Protein AF-A0A3M1ATL2-F1 (afdb_monomer)

Structure (mmCIF, N/CA/C/O backbone):
data_AF-A0A3M1ATL2-F1
#
_entry.id   AF-A0A3M1ATL2-F1
#
loop_
_atom_site.group_PDB
_atom_site.id
_atom_site.type_symbol
_atom_site.label_atom_id
_atom_site.label_alt_id
_atom_site.label_comp_id
_atom_site.label_asym_id
_atom_site.label_entity_id
_atom_site.label_seq_id
_atom_site.pdbx_PDB_ins_code
_atom_site.Cartn_x
_atom_site.Cartn_y
_atom_site.Cartn_z
_atom_site.occupancy
_atom_site.B_iso_or_equiv
_atom_site.auth_seq_id
_atom_site.auth_comp_id
_atom_site.auth_asym_id
_atom_site.auth_atom_id
_atom_site.pdbx_PDB_model_num
ATOM 1 N N . PRO A 1 1 ? 25.919 23.831 18.047 1.00 52.94 1 PRO A N 1
ATOM 2 C CA . PRO A 1 1 ? 25.004 24.869 18.591 1.00 52.94 1 PRO A CA 1
ATOM 3 C C . PRO A 1 1 ? 23.884 25.283 17.614 1.00 52.94 1 PRO A C 1
ATOM 5 O O . PRO A 1 1 ? 22.729 25.276 18.018 1.00 52.94 1 PRO A O 1
ATOM 8 N N . MET A 1 2 ? 24.192 25.540 16.336 1.00 41.22 2 MET A N 1
ATOM 9 C CA . MET A 1 2 ? 23.210 25.936 15.304 1.00 41.22 2 MET A CA 1
ATOM 10 C C . MET A 1 2 ? 22.180 24.834 14.963 1.00 41.22 2 MET A C 1
ATOM 12 O O . MET A 1 2 ? 20.989 25.107 14.872 1.00 41.22 2 MET A O 1
ATOM 16 N N . PHE A 1 3 ? 22.605 23.564 14.907 1.00 42.19 3 PHE A N 1
ATOM 17 C CA . PHE A 1 3 ? 21.713 22.413 14.673 1.00 42.19 3 PHE A CA 1
ATOM 18 C C . PHE A 1 3 ? 20.676 22.183 15.783 1.00 42.19 3 PHE A C 1
ATOM 20 O O . PHE A 1 3 ? 19.539 21.814 15.501 1.00 42.19 3 PHE A O 1
ATOM 27 N N . LYS A 1 4 ? 21.032 22.445 17.050 1.00 39.91 4 LYS A N 1
ATOM 28 C CA . LYS A 1 4 ? 20.076 22.355 18.165 1.00 39.91 4 LYS A CA 1
ATOM 29 C C . LYS A 1 4 ? 19.012 23.449 18.079 1.00 39.91 4 LYS A C 1
ATOM 31 O O . LYS A 1 4 ? 17.873 23.177 18.419 1.00 39.91 4 LYS A O 1
ATOM 36 N N . ALA A 1 5 ? 19.366 24.644 17.599 1.00 46.03 5 ALA A N 1
ATOM 37 C CA . ALA A 1 5 ? 18.432 25.757 17.444 1.00 46.03 5 ALA A CA 1
ATOM 38 C C . ALA A 1 5 ? 17.432 25.527 16.297 1.00 46.03 5 ALA A C 1
ATOM 40 O O . ALA A 1 5 ? 16.245 25.770 16.486 1.00 46.03 5 ALA A O 1
ATOM 41 N N . LEU A 1 6 ? 17.875 24.975 15.158 1.00 44.78 6 LEU A N 1
ATOM 42 C CA . LEU A 1 6 ? 16.981 24.604 14.050 1.00 44.78 6 LEU A CA 1
ATOM 43 C C . LEU A 1 6 ? 16.022 23.470 14.450 1.00 44.78 6 LEU A C 1
ATOM 45 O O . LEU A 1 6 ? 14.823 23.541 14.188 1.00 44.78 6 LEU A O 1
ATOM 49 N N . ALA A 1 7 ? 16.529 22.467 15.174 1.00 49.53 7 ALA A N 1
ATOM 50 C CA . ALA A 1 7 ? 15.699 21.407 15.736 1.00 49.53 7 ALA A CA 1
ATOM 51 C C . ALA A 1 7 ? 14.711 21.926 16.797 1.00 49.53 7 ALA A C 1
ATOM 53 O O . ALA A 1 7 ? 13.628 21.360 16.904 1.00 49.53 7 ALA A O 1
ATOM 54 N N . LEU A 1 8 ? 15.054 22.980 17.556 1.00 45.97 8 LEU A N 1
ATOM 55 C CA . LEU A 1 8 ? 14.164 23.604 18.545 1.00 45.97 8 LEU A CA 1
ATOM 56 C C . LEU A 1 8 ? 13.052 24.432 17.875 1.00 45.97 8 LEU A C 1
ATOM 58 O O . LEU A 1 8 ? 11.889 24.317 18.259 1.00 45.97 8 LEU A O 1
ATOM 62 N N . LEU A 1 9 ? 13.395 25.207 16.839 1.00 46.75 9 LEU A N 1
ATOM 63 C CA . LEU A 1 9 ? 12.456 26.012 16.041 1.00 46.75 9 LEU A CA 1
ATOM 64 C C . LEU A 1 9 ? 11.421 25.150 15.300 1.00 46.75 9 LEU A C 1
ATOM 66 O O . LEU A 1 9 ? 10.270 25.555 15.175 1.00 46.75 9 LEU A O 1
ATOM 70 N N . LEU A 1 10 ? 11.789 23.929 14.897 1.00 50.84 10 LEU A N 1
ATOM 71 C CA . LEU A 1 10 ? 10.858 22.941 14.333 1.00 50.84 10 LEU A CA 1
ATOM 72 C C . LEU A 1 10 ? 9.993 22.221 15.391 1.00 50.84 10 LEU A C 1
ATOM 74 O O . LEU A 1 10 ? 9.030 21.553 15.034 1.00 50.84 10 LEU A O 1
ATOM 78 N N . THR A 1 11 ? 10.318 22.317 16.687 1.00 53.72 11 THR A N 1
ATOM 79 C CA . THR A 1 11 ? 9.614 21.568 17.760 1.00 53.72 11 THR A CA 1
ATOM 80 C C . THR A 1 11 ? 8.584 22.375 18.540 1.00 53.72 11 THR A C 1
ATOM 82 O O . THR A 1 11 ? 7.746 21.794 19.234 1.00 53.72 11 THR A O 1
ATOM 85 N N . HIS A 1 12 ? 8.624 23.703 18.443 1.00 53.38 12 HIS A N 1
ATOM 86 C CA . HIS A 1 12 ? 7.680 24.583 19.121 1.00 53.38 12 HIS A CA 1
ATOM 87 C C . HIS A 1 12 ? 6.941 25.432 18.092 1.00 53.38 12 HIS A C 1
ATOM 89 O O . HIS A 1 12 ? 7.236 26.604 17.892 1.00 53.38 12 HIS A O 1
ATOM 95 N N . GLN A 1 13 ? 5.971 24.807 17.427 1.00 59.47 13 GLN A N 1
ATOM 96 C CA . GLN A 1 13 ? 4.936 25.518 16.685 1.00 59.47 13 GLN A CA 1
ATOM 97 C C . GLN A 1 13 ? 3.743 25.716 17.634 1.00 59.47 13 GLN A C 1
ATOM 99 O O . GLN A 1 13 ? 2.961 24.778 17.832 1.00 59.47 13 GLN A O 1
ATOM 104 N N . PRO A 1 14 ? 3.642 26.864 18.334 1.00 58.94 14 PRO A N 1
ATOM 105 C CA . PRO A 1 14 ? 2.498 27.138 19.195 1.00 58.94 14 PRO A CA 1
ATOM 106 C C . PRO A 1 14 ? 1.211 27.079 18.363 1.00 58.94 14 PRO A C 1
ATOM 108 O O . PRO A 1 14 ? 1.128 27.699 17.308 1.00 58.94 14 PRO A O 1
ATOM 111 N N . GLY A 1 15 ? 0.228 26.305 18.829 1.00 68.62 15 GLY A N 1
ATOM 112 C CA . GLY A 1 15 ? -1.050 26.102 18.135 1.00 68.62 15 GLY A CA 1
ATOM 113 C C . GLY A 1 15 ? -1.163 24.818 17.303 1.00 68.62 15 GLY A C 1
ATOM 114 O O . GLY A 1 15 ? -2.257 24.525 16.839 1.00 68.62 15 GLY A O 1
ATOM 115 N N . VAL A 1 16 ? -0.091 24.029 17.155 1.00 68.38 16 VAL A N 1
ATOM 116 C CA . VAL A 1 16 ? -0.158 22.706 16.503 1.00 68.38 16 VAL A CA 1
ATOM 117 C C . VAL A 1 16 ? -0.579 21.643 17.519 1.00 68.38 16 VAL A C 1
ATOM 119 O O . VAL A 1 16 ? 0.046 21.523 18.583 1.00 68.38 16 VAL A O 1
ATOM 122 N N . ASP A 1 17 ? -1.625 20.875 17.194 1.00 76.62 17 ASP A N 1
ATOM 123 C CA . ASP A 1 17 ? -2.091 19.756 18.016 1.00 76.62 17 ASP A CA 1
ATOM 124 C C . ASP A 1 17 ? -0.914 18.795 18.268 1.00 76.62 17 ASP A C 1
ATOM 126 O O . ASP A 1 17 ? -0.176 18.459 17.339 1.00 76.62 17 ASP A O 1
ATOM 130 N N . PRO A 1 18 ? -0.680 18.335 19.510 1.00 75.38 18 PRO A N 1
ATOM 131 C CA . PRO A 1 18 ? 0.350 17.337 19.791 1.00 75.38 18 PRO A CA 1
ATOM 132 C C . PRO A 1 18 ? 0.291 16.089 18.893 1.00 75.38 18 PRO A C 1
ATOM 134 O O . PRO A 1 18 ? 1.322 15.445 18.691 1.00 75.38 18 PRO A O 1
ATOM 137 N N . ARG A 1 19 ? -0.887 15.751 18.355 1.00 74.62 19 ARG A N 1
ATOM 138 C CA . ARG A 1 19 ? -1.104 14.645 17.413 1.00 74.62 19 ARG A CA 1
ATOM 139 C C . ARG A 1 19 ? -0.528 14.903 16.022 1.00 74.62 19 ARG A C 1
ATOM 141 O O . ARG A 1 19 ? -0.143 13.931 15.375 1.00 74.62 19 ARG A O 1
ATOM 148 N N . ASP A 1 20 ? -0.394 16.167 15.639 1.00 76.00 20 ASP A N 1
ATOM 149 C CA . ASP A 1 20 ? 0.105 16.608 14.331 1.00 76.00 20 ASP A CA 1
ATOM 150 C C . ASP A 1 20 ? 1.618 16.877 14.359 1.00 76.00 20 ASP A C 1
ATOM 152 O O . ASP A 1 20 ? 2.247 17.175 13.344 1.00 76.00 20 ASP A O 1
ATOM 156 N N . LYS A 1 21 ? 2.242 16.762 15.537 1.00 83.00 21 LYS A N 1
ATOM 157 C CA . LYS A 1 21 ? 3.696 16.844 15.674 1.00 83.00 21 LYS A CA 1
ATOM 158 C C . LYS A 1 21 ? 4.352 15.573 15.149 1.00 83.00 21 LYS A C 1
ATOM 160 O O . LYS A 1 2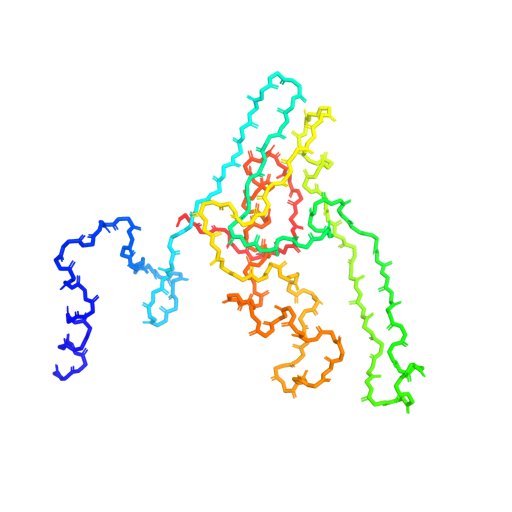1 ? 3.884 14.464 15.408 1.00 83.00 21 LYS A O 1
ATOM 165 N N . LEU A 1 22 ? 5.507 15.754 14.511 1.00 86.50 22 LEU A N 1
ATOM 166 C CA . LEU A 1 22 ? 6.374 14.654 14.097 1.00 86.50 22 LEU A CA 1
ATOM 167 C C . LEU A 1 22 ? 6.687 13.734 15.281 1.00 86.50 22 LEU A C 1
ATOM 169 O O . LEU A 1 22 ? 7.116 14.180 16.352 1.00 86.50 22 LEU A O 1
ATOM 173 N N . VAL A 1 23 ? 6.506 12.436 15.064 1.00 88.44 23 VAL A N 1
ATOM 174 C CA . VAL A 1 23 ? 6.884 11.394 16.012 1.00 88.44 23 VAL A CA 1
ATOM 175 C C . VAL A 1 23 ? 8.401 11.252 15.979 1.00 88.44 23 VAL A C 1
ATOM 177 O O . VAL A 1 23 ? 9.007 11.072 14.923 1.00 88.44 23 VAL A O 1
ATOM 180 N N . ARG A 1 24 ? 9.027 11.340 17.153 1.00 88.94 24 ARG A N 1
ATOM 181 C CA . ARG A 1 24 ? 10.457 11.078 17.336 1.00 88.94 24 ARG A CA 1
ATOM 182 C C . ARG A 1 24 ? 10.619 9.800 18.141 1.00 88.94 24 ARG A C 1
ATOM 184 O O . ARG A 1 24 ? 10.543 9.826 19.365 1.00 88.94 24 ARG A O 1
ATOM 191 N N . ALA A 1 25 ? 10.824 8.697 17.435 1.00 88.00 25 ALA A N 1
ATOM 192 C CA . ALA A 1 25 ? 11.042 7.375 18.005 1.00 88.00 25 ALA A CA 1
ATOM 193 C C . ALA A 1 25 ? 12.257 6.702 17.337 1.00 88.00 25 ALA A C 1
ATOM 195 O O . ALA A 1 25 ? 12.657 7.139 16.258 1.00 88.00 25 ALA A O 1
ATOM 196 N N . PRO A 1 26 ? 12.846 5.648 17.937 1.00 89.38 26 PRO A N 1
ATOM 197 C CA . PRO A 1 26 ? 14.009 4.956 17.368 1.00 89.38 26 PRO A CA 1
ATOM 198 C C . PRO A 1 26 ? 13.780 4.368 15.969 1.00 89.38 26 PRO A C 1
ATOM 200 O O . PRO A 1 26 ? 14.738 4.181 15.230 1.00 89.38 26 PRO A O 1
ATOM 203 N N . TYR A 1 27 ? 12.521 4.087 15.620 1.00 84.94 27 TYR A N 1
ATOM 204 C CA . TYR A 1 27 ? 12.110 3.579 14.312 1.00 84.94 27 TYR A CA 1
ATOM 205 C C . TYR A 1 27 ? 11.865 4.679 13.267 1.00 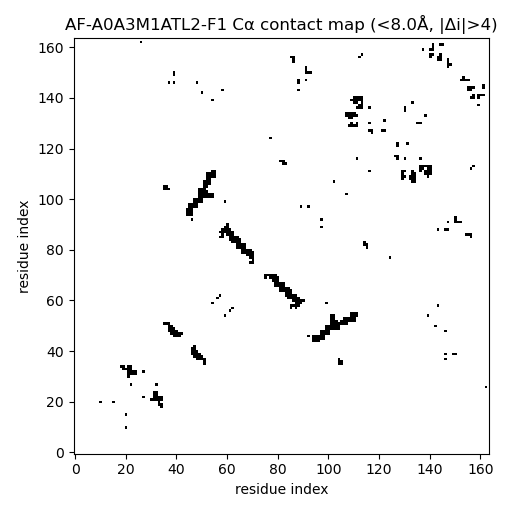84.94 27 TYR A C 1
ATOM 207 O O . TYR A 1 27 ? 11.540 4.379 12.124 1.00 84.94 27 TYR A O 1
ATOM 215 N N . CYS A 1 28 ? 12.001 5.955 13.638 1.00 87.25 28 CYS A N 1
ATOM 216 C CA . CYS A 1 28 ? 11.816 7.068 12.716 1.00 87.25 28 CYS A CA 1
ATOM 217 C C . CYS A 1 28 ? 13.123 7.496 12.054 1.00 87.25 28 CYS A C 1
ATOM 219 O O . CYS A 1 28 ? 14.193 7.447 12.660 1.00 87.25 28 CYS A O 1
ATOM 221 N N . GLY A 1 29 ? 13.012 7.992 10.819 1.00 83.62 29 GLY A N 1
ATOM 222 C CA . GLY A 1 29 ? 14.128 8.598 10.100 1.00 83.62 29 GLY A CA 1
ATOM 223 C C . GLY A 1 29 ? 14.640 9.884 10.758 1.00 83.62 29 GLY A C 1
ATOM 224 O O . GLY A 1 29 ? 14.092 10.376 11.746 1.00 83.62 29 GLY A O 1
ATOM 225 N N . LEU A 1 30 ? 15.683 10.470 10.163 1.00 84.31 30 LEU A N 1
ATOM 226 C CA . LEU A 1 30 ? 16.404 11.637 10.696 1.00 84.31 30 LEU A CA 1
ATOM 227 C C . LEU A 1 30 ? 15.492 12.822 11.069 1.00 84.31 30 LEU A C 1
ATOM 229 O O . LEU A 1 30 ? 15.774 13.550 12.021 1.00 84.31 30 LEU A O 1
ATOM 233 N N . ILE A 1 31 ? 14.406 13.013 10.319 1.00 83.62 31 ILE A N 1
ATOM 234 C CA . ILE A 1 31 ? 13.454 14.113 10.506 1.00 83.62 31 ILE A CA 1
ATOM 235 C C . ILE A 1 31 ? 12.249 13.741 11.387 1.00 83.62 31 ILE A C 1
ATOM 237 O O . ILE A 1 31 ? 11.522 14.634 11.814 1.00 83.62 31 ILE A O 1
ATOM 241 N N . GLY A 1 32 ? 12.074 12.463 11.737 1.00 88.12 32 GLY A N 1
ATOM 242 C CA . GLY A 1 32 ? 10.898 11.928 12.432 1.00 88.12 32 GLY A CA 1
ATOM 243 C C . GLY A 1 32 ? 9.945 11.167 11.503 1.00 88.12 32 GLY A C 1
ATOM 244 O O . GLY A 1 32 ? 10.214 11.020 10.313 1.00 88.12 32 GLY A O 1
ATOM 245 N N . CYS A 1 33 ? 8.840 10.673 12.061 1.00 87.81 33 CYS A N 1
ATOM 246 C CA . CYS A 1 33 ? 7.725 10.085 11.315 1.00 87.81 33 CYS A CA 1
ATOM 247 C C . CYS A 1 33 ? 6.493 10.989 11.389 1.00 87.81 33 CYS A C 1
ATOM 249 O O . CYS A 1 33 ? 6.311 11.733 12.358 1.00 87.81 33 CYS A O 1
ATOM 251 N N . ILE A 1 34 ? 5.598 10.854 10.417 1.00 85.75 34 ILE A N 1
ATOM 252 C CA . ILE A 1 34 ? 4.230 11.364 10.520 1.00 85.75 34 ILE A CA 1
ATOM 253 C C . ILE A 1 34 ? 3.327 10.315 11.175 1.00 85.75 34 ILE A C 1
ATOM 255 O O . ILE A 1 34 ? 3.559 9.113 11.044 1.00 85.75 34 ILE A O 1
ATOM 259 N N . ARG A 1 35 ? 2.289 10.769 11.878 1.00 88.12 35 ARG A N 1
ATOM 260 C CA . ARG A 1 35 ? 1.205 9.904 12.348 1.00 88.12 35 ARG A CA 1
ATOM 261 C C . ARG A 1 35 ? 0.071 9.967 11.335 1.00 88.12 35 ARG A C 1
ATOM 263 O O . ARG A 1 35 ? -0.326 11.057 10.939 1.00 88.12 35 ARG A O 1
ATOM 270 N N . THR A 1 36 ? -0.483 8.818 10.968 1.00 90.12 36 THR A N 1
ATOM 271 C CA . THR A 1 36 ? -1.677 8.755 10.122 1.00 90.12 36 THR A CA 1
ATOM 272 C C . THR A 1 36 ? -2.779 7.920 10.770 1.00 90.12 36 THR A C 1
ATOM 274 O O . THR A 1 36 ? -2.546 7.256 11.779 1.00 90.12 36 THR A O 1
ATOM 277 N N . GLN A 1 37 ? -3.998 8.008 10.238 1.00 91.44 37 GLN A N 1
ATOM 278 C CA . GLN A 1 37 ? -5.183 7.366 10.797 1.00 91.44 37 GLN A CA 1
ATOM 279 C C . GLN A 1 37 ? -5.771 6.370 9.802 1.00 91.44 37 GLN A C 1
ATOM 281 O O . GLN A 1 37 ? -6.105 6.717 8.671 1.00 91.44 37 GLN A O 1
ATOM 286 N N . ILE A 1 38 ? -5.955 5.140 10.270 1.00 96.12 38 ILE A N 1
ATOM 287 C CA . ILE A 1 38 ? -6.634 4.058 9.560 1.00 96.12 38 ILE A CA 1
ATOM 288 C C . ILE A 1 38 ? -7.879 3.718 10.374 1.00 96.12 38 ILE A C 1
ATOM 290 O O . ILE A 1 38 ? -7.812 3.566 11.594 1.00 96.12 38 ILE A O 1
ATOM 294 N N . THR A 1 39 ? -9.029 3.635 9.717 1.00 97.44 39 THR A N 1
ATOM 295 C CA . THR A 1 39 ? -10.300 3.256 10.333 1.00 97.44 39 THR A CA 1
ATOM 296 C C . THR A 1 39 ? -10.757 1.938 9.742 1.00 97.44 39 THR A C 1
ATOM 298 O O . THR A 1 39 ? -10.894 1.804 8.530 1.00 97.44 39 THR A O 1
ATOM 301 N N . VAL A 1 40 ? -11.025 0.974 10.618 1.00 97.69 40 VAL A N 1
ATOM 302 C CA . VAL A 1 40 ? -11.679 -0.287 10.277 1.00 97.69 40 VAL A CA 1
ATOM 303 C C . VAL A 1 40 ? -12.948 -0.369 11.116 1.00 97.69 40 VAL A C 1
ATOM 305 O O . VAL A 1 40 ? -12.882 -0.475 12.339 1.00 97.69 40 VAL A O 1
ATOM 308 N N . ALA A 1 41 ? -14.104 -0.294 10.467 1.00 97.69 41 ALA A N 1
ATOM 309 C CA . ALA A 1 41 ? -15.410 -0.291 11.119 1.00 97.69 41 ALA A CA 1
ATOM 310 C C . ALA A 1 41 ? -16.328 -1.357 10.515 1.00 97.69 41 ALA A C 1
ATOM 312 O O . ALA A 1 41 ? -16.152 -1.779 9.372 1.00 97.69 41 ALA A O 1
ATOM 313 N N . ALA A 1 42 ? -17.325 -1.786 11.285 1.00 97.75 42 ALA A N 1
ATOM 314 C CA . ALA A 1 42 ? -18.353 -2.707 10.821 1.00 97.75 42 ALA A CA 1
ATOM 315 C C . ALA A 1 42 ? -19.742 -2.090 11.001 1.00 97.75 42 ALA A C 1
ATOM 317 O O . ALA A 1 42 ? -20.055 -1.556 12.066 1.00 97.75 42 ALA A O 1
ATOM 318 N N . VAL A 1 43 ? -20.580 -2.210 9.973 1.00 97.44 43 VAL A N 1
ATOM 319 C CA . VAL A 1 43 ? -22.000 -1.838 10.010 1.00 97.44 43 VAL A CA 1
ATOM 320 C C . VAL A 1 43 ? -22.797 -3.053 9.547 1.00 97.44 43 VAL A C 1
ATOM 322 O O . VAL A 1 43 ? -22.929 -3.312 8.354 1.00 97.44 43 VAL A O 1
ATOM 325 N N . GLY A 1 44 ? -23.269 -3.857 10.503 1.00 97.00 44 GLY A N 1
ATOM 326 C CA . GLY A 1 44 ? -23.873 -5.160 10.211 1.00 97.00 44 GLY A CA 1
ATOM 327 C C . GLY A 1 44 ? -22.898 -6.095 9.481 1.00 97.00 44 GLY A C 1
ATOM 328 O O . GLY A 1 44 ? -21.838 -6.449 10.017 1.00 97.00 44 GLY A O 1
ATOM 329 N N . ASP A 1 45 ? -23.262 -6.470 8.252 1.00 97.25 45 ASP A N 1
ATOM 330 C CA . ASP A 1 45 ? -22.478 -7.345 7.367 1.00 97.25 45 ASP A CA 1
ATOM 331 C C . ASP A 1 45 ? -21.521 -6.590 6.435 1.00 97.25 45 ASP A C 1
ATOM 333 O O . ASP A 1 45 ? -20.825 -7.224 5.641 1.00 97.25 45 ASP A O 1
ATOM 337 N N . ALA A 1 46 ? -21.452 -5.260 6.547 1.00 98.00 46 ALA A N 1
ATOM 338 C CA . ALA A 1 46 ? -20.499 -4.436 5.818 1.00 98.00 46 ALA A CA 1
ATOM 339 C C . ALA A 1 46 ? -19.239 -4.161 6.652 1.00 98.00 46 ALA A C 1
ATOM 341 O O . ALA A 1 46 ? -19.323 -3.802 7.832 1.00 98.00 46 ALA A O 1
ATOM 342 N N . ARG A 1 47 ? -18.071 -4.277 6.018 1.00 98.31 47 ARG A N 1
ATOM 343 C CA . ARG A 1 47 ? -16.782 -3.771 6.494 1.00 98.31 47 ARG A CA 1
ATOM 344 C C . ARG A 1 47 ? -16.462 -2.462 5.782 1.00 98.31 47 ARG A C 1
ATOM 346 O O . ARG A 1 47 ? -16.530 -2.393 4.560 1.00 98.31 47 ARG A O 1
ATOM 353 N N . ILE A 1 48 ? -16.069 -1.450 6.545 1.00 98.44 48 ILE A N 1
ATOM 354 C CA . ILE A 1 48 ? -15.526 -0.188 6.039 1.00 98.44 48 ILE A CA 1
ATOM 355 C C . ILE A 1 48 ? -14.054 -0.125 6.436 1.00 98.44 48 ILE A C 1
ATOM 357 O O . ILE A 1 48 ? -13.735 -0.265 7.618 1.00 98.44 48 ILE A O 1
ATOM 361 N N . VAL A 1 49 ? -13.177 0.087 5.461 1.00 98.38 49 VAL A N 1
ATOM 362 C CA . VAL A 1 49 ? -11.734 0.281 5.644 1.00 98.38 49 VAL A CA 1
ATOM 363 C C . VAL A 1 49 ? -11.348 1.616 5.020 1.00 98.38 49 VAL A C 1
ATOM 365 O O . VAL A 1 49 ? -11.741 1.900 3.891 1.00 98.38 49 VAL A O 1
ATOM 368 N N . THR A 1 50 ? -10.579 2.432 5.734 1.00 98.31 50 THR A N 1
ATOM 369 C CA . THR A 1 50 ? -9.992 3.659 5.184 1.00 98.31 50 THR A CA 1
ATOM 370 C C . THR A 1 50 ? -8.498 3.493 4.946 1.00 98.31 50 THR A C 1
ATOM 372 O O . THR A 1 50 ? -7.814 2.828 5.724 1.00 98.31 50 THR A O 1
ATOM 375 N N . ALA A 1 51 ? -7.987 4.127 3.896 1.00 97.81 51 ALA A N 1
ATOM 376 C CA . ALA A 1 51 ? -6.571 4.158 3.566 1.00 97.81 51 ALA A CA 1
ATOM 377 C C . ALA A 1 51 ? -6.120 5.617 3.338 1.00 97.81 51 ALA A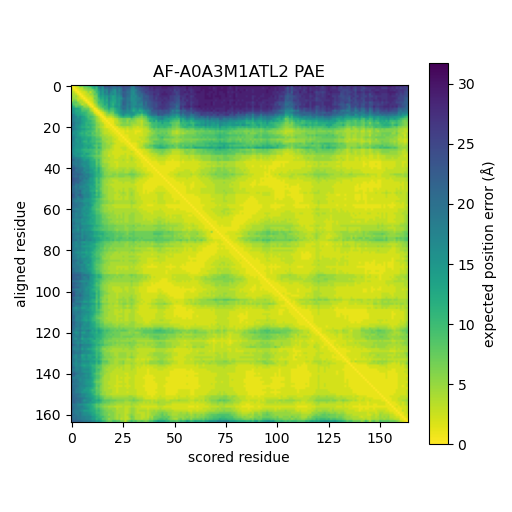 C 1
ATOM 379 O O . ALA A 1 51 ? -6.772 6.337 2.575 1.00 97.81 51 ALA A O 1
ATOM 380 N N . PRO A 1 52 ? -5.045 6.079 4.006 1.00 96.50 52 PRO A N 1
ATOM 381 C CA . PRO A 1 52 ? -4.596 7.469 3.949 1.00 96.50 52 PRO A CA 1
ATOM 382 C C . PRO A 1 52 ? -3.787 7.810 2.686 1.00 96.50 52 PRO A C 1
ATOM 384 O O . PRO A 1 52 ? -2.676 8.312 2.779 1.00 96.50 52 PRO A O 1
ATOM 387 N N . GLY A 1 53 ? -4.338 7.552 1.505 1.00 96.31 53 GLY A N 1
ATOM 388 C CA . GLY A 1 53 ? -3.689 7.795 0.217 1.00 96.31 53 GLY A CA 1
ATOM 389 C C . GLY A 1 53 ? -4.462 7.154 -0.931 1.00 96.31 53 GLY A C 1
ATOM 390 O O . GLY A 1 53 ? -5.544 6.591 -0.729 1.00 96.31 53 GLY A O 1
ATOM 391 N N . GLU A 1 54 ? -3.914 7.231 -2.135 1.00 97.31 54 GLU A N 1
ATOM 392 C CA . GLU A 1 54 ? -4.439 6.529 -3.305 1.00 97.31 54 GLU A CA 1
ATOM 393 C C . GLU A 1 54 ? -4.044 5.053 -3.213 1.00 97.31 54 GLU A C 1
ATOM 395 O O . GLU A 1 54 ? -2.928 4.659 -3.550 1.00 97.31 54 GLU A O 1
ATOM 400 N N . ILE A 1 55 ? -4.954 4.237 -2.679 1.00 97.50 55 ILE A N 1
ATOM 401 C CA . ILE A 1 55 ? -4.755 2.793 -2.563 1.00 97.50 55 ILE A CA 1
ATOM 402 C C . ILE A 1 55 ? -4.922 2.119 -3.923 1.00 97.50 55 ILE A C 1
ATOM 404 O O . ILE A 1 55 ? -5.962 2.264 -4.569 1.00 97.50 55 ILE A O 1
ATOM 408 N N . LEU A 1 56 ? -3.909 1.360 -4.342 1.00 97.31 56 LEU A N 1
ATOM 409 C CA . LEU A 1 56 ? -3.965 0.633 -5.602 1.00 97.31 56 LEU A CA 1
ATOM 410 C C . LEU A 1 56 ? -4.846 -0.631 -5.488 1.00 97.31 56 LEU A C 1
ATOM 412 O O . LEU A 1 56 ? -4.971 -1.215 -4.400 1.00 97.31 56 LEU A O 1
ATOM 416 N N . PRO A 1 57 ? -5.481 -1.074 -6.592 1.00 96.62 57 PRO A N 1
ATOM 417 C CA . PRO A 1 57 ? -6.424 -2.191 -6.580 1.00 96.62 57 PRO A CA 1
ATOM 418 C C . PRO A 1 57 ? -5.853 -3.499 -6.024 1.00 96.62 57 PRO A C 1
ATOM 420 O O . PRO A 1 57 ? -6.574 -4.227 -5.342 1.00 96.62 57 PRO A O 1
ATOM 423 N N . GLU A 1 58 ? -4.579 -3.801 -6.265 1.00 97.00 58 GLU A N 1
ATOM 424 C CA . GLU A 1 58 ? -3.939 -5.047 -5.837 1.00 97.00 58 GLU A CA 1
ATOM 425 C C . GLU A 1 58 ? -3.879 -5.216 -4.315 1.00 97.00 58 GLU A C 1
ATOM 427 O O . GLU A 1 58 ? -3.937 -6.348 -3.846 1.00 97.00 58 GLU A O 1
ATOM 432 N N . TYR A 1 59 ? -3.883 -4.139 -3.523 1.00 98.31 59 TYR A N 1
ATOM 433 C CA . TYR A 1 59 ? -4.073 -4.257 -2.070 1.00 98.31 59 TYR A CA 1
ATOM 434 C C . TYR A 1 59 ? -5.500 -4.677 -1.712 1.00 98.31 59 TYR A C 1
ATOM 436 O O . TYR A 1 59 ? -5.737 -5.437 -0.769 1.00 98.31 59 TYR A O 1
ATOM 444 N N . VAL A 1 60 ? -6.481 -4.154 -2.448 1.00 98.12 60 VAL A N 1
ATOM 445 C CA . VAL A 1 60 ? -7.903 -4.337 -2.151 1.00 98.12 60 VAL A CA 1
ATOM 446 C C . VAL A 1 60 ? -8.354 -5.735 -2.547 1.00 98.12 60 VAL A C 1
ATOM 448 O O . VAL A 1 60 ? -8.848 -6.492 -1.707 1.00 98.12 60 VAL A O 1
ATOM 451 N N . ILE A 1 61 ? -8.170 -6.092 -3.816 1.00 97.69 61 ILE A N 1
ATOM 452 C CA . ILE A 1 61 ? -8.667 -7.346 -4.396 1.00 97.69 61 ILE A CA 1
ATOM 453 C C . ILE A 1 61 ? -7.612 -8.456 -4.435 1.00 97.69 61 ILE A C 1
ATOM 455 O O . ILE A 1 61 ? -7.953 -9.595 -4.746 1.00 97.69 61 ILE A O 1
ATOM 459 N N . GLY A 1 62 ? -6.364 -8.159 -4.063 1.00 97.62 62 GLY A N 1
ATOM 460 C CA . GLY A 1 62 ? -5.243 -9.075 -4.247 1.00 97.62 62 GLY A CA 1
ATOM 461 C C . GLY A 1 62 ? -4.822 -9.166 -5.711 1.00 97.62 62 GLY A C 1
ATOM 462 O O . GLY A 1 62 ? -5.452 -8.604 -6.611 1.00 97.62 62 GLY A O 1
ATOM 463 N N . ARG A 1 63 ? -3.754 -9.919 -5.969 1.00 97.38 63 ARG A N 1
ATOM 464 C CA . ARG A 1 63 ? -3.368 -10.292 -7.336 1.00 97.38 63 ARG A CA 1
ATOM 465 C C . ARG A 1 63 ? -2.639 -11.624 -7.367 1.00 97.38 63 ARG A C 1
ATOM 467 O O . ARG A 1 63 ? -1.968 -12.008 -6.410 1.00 97.38 63 ARG A O 1
ATOM 474 N N . HIS A 1 64 ? -2.719 -12.303 -8.504 1.00 98.06 64 HIS A N 1
ATOM 475 C CA . HIS A 1 64 ? -1.819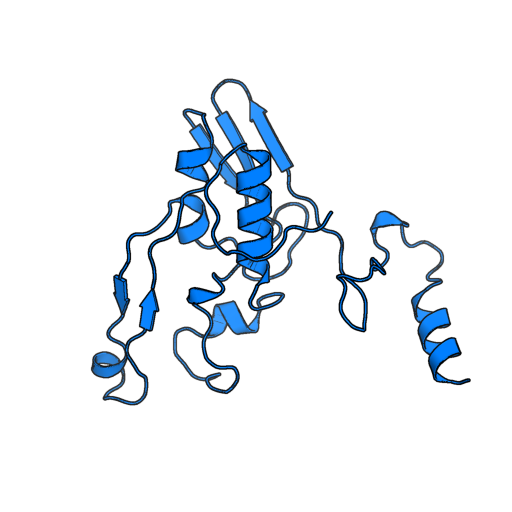 -13.408 -8.820 1.00 98.06 64 HIS A CA 1
ATOM 476 C C . HIS A 1 64 ? -0.488 -12.881 -9.359 1.00 98.06 64 HIS A C 1
ATOM 478 O O . HIS A 1 64 ? -0.412 -11.752 -9.843 1.00 98.06 64 HIS A O 1
ATOM 484 N N . ALA A 1 65 ? 0.548 -13.720 -9.303 1.00 98.19 65 ALA A N 1
ATOM 485 C CA . ALA A 1 65 ? 1.825 -13.385 -9.911 1.00 98.19 65 ALA A CA 1
ATOM 486 C C . ALA A 1 65 ? 1.660 -13.188 -11.428 1.00 98.19 65 ALA A C 1
ATOM 488 O O . ALA A 1 65 ? 0.984 -13.981 -12.089 1.00 98.19 65 ALA A O 1
ATOM 489 N N . SER A 1 66 ? 2.268 -12.139 -11.975 1.00 97.56 66 SER A N 1
ATOM 490 C CA . SER A 1 66 ? 2.185 -11.800 -13.396 1.00 97.56 66 SER A CA 1
ATOM 491 C C . SER A 1 66 ? 3.452 -11.100 -13.890 1.00 97.56 66 SER A C 1
ATOM 493 O O . SER A 1 66 ? 4.315 -10.719 -13.1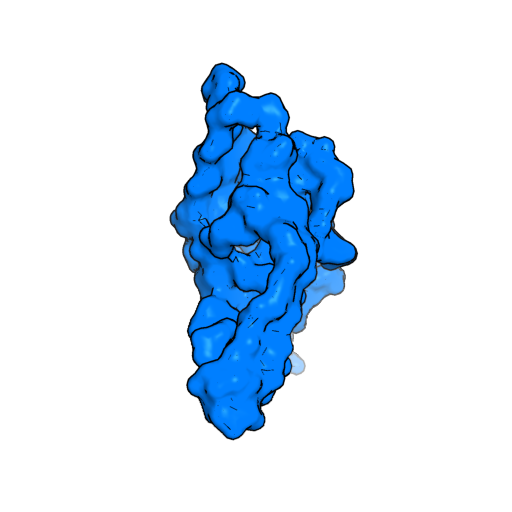00 1.00 97.56 66 SER A O 1
ATOM 495 N N . VAL A 1 67 ? 3.577 -10.976 -15.212 1.00 97.38 67 VAL A N 1
ATOM 496 C CA . VAL A 1 67 ? 4.691 -10.293 -15.877 1.00 97.38 67 VAL A CA 1
ATOM 497 C C . VAL A 1 67 ? 4.118 -9.325 -16.904 1.00 97.38 67 VAL A C 1
ATOM 499 O O . VAL A 1 67 ? 3.283 -9.725 -17.721 1.00 97.38 67 VAL A O 1
ATOM 502 N N . ALA A 1 68 ? 4.547 -8.065 -16.867 1.00 95.19 68 ALA A N 1
ATOM 503 C CA . ALA A 1 68 ? 4.238 -7.095 -17.911 1.00 95.19 68 ALA A CA 1
ATOM 504 C C . ALA A 1 68 ? 5.393 -7.033 -18.927 1.00 95.19 68 ALA A C 1
ATOM 506 O O . ALA A 1 68 ? 6.519 -6.730 -18.529 1.00 95.19 68 ALA A O 1
ATOM 507 N N . PRO A 1 69 ? 5.127 -7.282 -20.227 1.00 96.12 69 PRO A N 1
ATOM 508 C CA . PRO A 1 69 ? 6.163 -7.400 -21.250 1.00 96.12 69 PRO A CA 1
ATOM 509 C C . PRO A 1 69 ? 6.623 -6.020 -21.745 1.00 96.12 69 PRO A C 1
ATOM 511 O O . PRO A 1 69 ? 6.306 -5.603 -22.863 1.00 96.12 69 PRO A O 1
ATOM 514 N N . TYR A 1 70 ? 7.295 -5.250 -20.890 1.00 94.81 70 TYR A N 1
ATOM 515 C CA . TYR A 1 70 ? 7.800 -3.923 -21.252 1.00 94.81 70 TYR A CA 1
ATOM 516 C C . TYR A 1 70 ? 8.892 -4.003 -22.317 1.00 94.81 70 TYR A C 1
ATOM 518 O O . TYR A 1 70 ? 8.879 -3.175 -23.228 1.00 94.81 70 TYR A O 1
ATOM 526 N N . SER A 1 71 ? 9.744 -5.032 -22.280 1.00 95.56 71 SER A N 1
ATOM 527 C CA . SER A 1 71 ? 10.835 -5.201 -23.245 1.00 95.56 71 SER A CA 1
ATOM 528 C C . SER A 1 71 ? 10.337 -5.262 -24.690 1.00 95.56 71 SER A C 1
ATOM 530 O O . SER A 1 71 ? 10.888 -4.603 -25.571 1.00 95.56 71 SER A O 1
ATOM 532 N N . GLU A 1 72 ? 9.235 -5.968 -24.944 1.00 95.00 72 GLU A N 1
ATOM 533 C CA . GLU A 1 72 ? 8.597 -6.006 -26.262 1.00 95.00 72 GLU A CA 1
ATOM 534 C C . GLU A 1 72 ? 7.990 -4.644 -26.637 1.00 95.00 72 GLU A C 1
ATOM 536 O O . GLU A 1 72 ? 8.151 -4.170 -27.763 1.00 95.00 72 GLU A O 1
ATOM 541 N N . ARG A 1 73 ? 7.309 -3.988 -25.687 1.00 92.56 73 ARG A N 1
ATOM 542 C CA . ARG A 1 73 ? 6.566 -2.736 -25.922 1.00 92.56 73 ARG A CA 1
ATOM 543 C C . ARG A 1 73 ? 7.463 -1.533 -26.178 1.00 92.56 73 ARG A C 1
ATOM 545 O O . ARG A 1 73 ? 7.040 -0.617 -26.881 1.00 92.56 73 ARG A O 1
ATOM 552 N N . THR A 1 74 ? 8.662 -1.522 -25.607 1.00 92.81 74 THR A N 1
ATOM 553 C CA . THR A 1 74 ? 9.607 -0.400 -25.711 1.00 92.81 74 THR A CA 1
ATOM 554 C C . THR A 1 74 ? 10.811 -0.714 -26.594 1.00 92.81 74 THR A C 1
ATOM 556 O O . THR A 1 74 ? 11.741 0.079 -26.680 1.00 92.81 74 THR A O 1
ATOM 559 N N . GLY A 1 75 ? 10.810 -1.856 -27.290 1.00 94.19 75 GLY A N 1
ATOM 560 C CA . GLY A 1 75 ? 11.920 -2.242 -28.165 1.00 94.19 75 GLY A CA 1
ATOM 561 C C . GLY A 1 75 ? 13.218 -2.543 -27.407 1.00 94.19 75 GLY A C 1
ATOM 562 O O . GLY A 1 75 ? 14.302 -2.354 -27.956 1.00 94.19 75 GLY A O 1
ATOM 563 N N . GLY A 1 76 ? 13.107 -3.012 -26.162 1.00 94.00 76 GLY A N 1
ATOM 564 C CA . GLY A 1 76 ? 14.223 -3.407 -25.304 1.00 94.00 76 GLY A CA 1
ATOM 565 C C . GLY A 1 76 ? 14.802 -2.289 -24.437 1.00 94.00 76 GLY A C 1
ATOM 566 O O . GLY A 1 76 ? 15.847 -2.500 -23.832 1.00 94.00 76 GLY A O 1
ATOM 567 N N . GLU A 1 77 ? 14.160 -1.118 -24.371 1.00 94.38 77 GLU A N 1
ATOM 568 C CA . GLU A 1 77 ? 14.602 -0.017 -23.502 1.00 94.38 77 GLU A CA 1
ATOM 569 C C . GLU A 1 77 ? 14.442 -0.343 -22.009 1.00 94.38 77 GLU A C 1
ATOM 571 O O . GLU A 1 77 ? 15.275 0.064 -21.203 1.00 94.38 77 GLU A O 1
ATOM 576 N N . TYR A 1 78 ? 13.409 -1.113 -21.653 1.00 94.38 78 TYR A N 1
ATOM 577 C CA . TYR A 1 78 ? 13.122 -1.524 -20.277 1.00 94.38 78 TYR A CA 1
ATOM 578 C C . TYR A 1 78 ? 12.968 -3.043 -20.185 1.00 94.38 78 TYR A C 1
ATOM 580 O O . TYR A 1 78 ? 12.526 -3.687 -21.138 1.00 94.38 78 TYR A O 1
ATOM 588 N N . GLU A 1 79 ? 13.326 -3.617 -19.038 1.00 93.81 79 GLU A N 1
ATOM 589 C CA . GLU A 1 79 ? 13.113 -5.038 -18.751 1.00 93.81 79 GLU A CA 1
ATOM 590 C C . GLU A 1 79 ? 11.635 -5.339 -18.462 1.00 93.81 79 GLU A C 1
ATOM 592 O O . GLU A 1 79 ? 10.842 -4.448 -18.159 1.00 93.81 79 GLU A O 1
ATOM 597 N N . ASP A 1 80 ? 11.247 -6.612 -18.549 1.00 95.31 80 ASP A N 1
ATOM 598 C CA . ASP A 1 80 ? 9.900 -7.031 -18.165 1.00 95.31 80 ASP A CA 1
ATOM 599 C C . ASP A 1 80 ? 9.680 -6.846 -16.657 1.00 95.31 80 ASP A C 1
ATOM 601 O O . ASP A 1 80 ? 10.497 -7.254 -15.831 1.00 95.31 80 ASP A O 1
ATOM 605 N N . ALA A 1 81 ? 8.539 -6.264 -16.285 1.00 94.50 81 ALA A N 1
ATOM 606 C CA . ALA A 1 81 ? 8.216 -6.027 -14.883 1.00 94.50 81 ALA A CA 1
ATOM 607 C C . ALA A 1 81 ? 7.547 -7.265 -14.279 1.00 94.50 81 ALA A C 1
ATOM 609 O O . ALA A 1 81 ? 6.531 -7.752 -14.787 1.00 94.50 81 ALA A O 1
ATOM 610 N N . HIS A 1 82 ? 8.110 -7.758 -13.178 1.00 96.00 82 HIS A N 1
ATOM 611 C CA . HIS A 1 82 ? 7.622 -8.931 -12.463 1.00 96.00 82 HIS A CA 1
ATOM 612 C C . HIS A 1 82 ? 6.817 -8.524 -11.233 1.00 96.00 82 HIS A C 1
ATOM 614 O O . HIS A 1 82 ? 7.339 -7.942 -10.288 1.00 96.00 82 HIS A O 1
ATOM 620 N N . PHE A 1 83 ? 5.550 -8.917 -11.220 1.00 97.00 83 PHE A N 1
ATOM 621 C CA . PHE A 1 83 ? 4.597 -8.577 -10.177 1.00 97.00 83 PHE A CA 1
ATOM 622 C C . PHE A 1 83 ? 4.283 -9.825 -9.346 1.00 97.00 83 PHE A C 1
ATOM 624 O O . PHE A 1 83 ? 3.600 -10.719 -9.855 1.00 97.00 83 PHE A O 1
ATOM 631 N N . PRO A 1 84 ? 4.779 -9.959 -8.101 1.00 97.38 84 PRO A N 1
ATOM 632 C CA . PRO A 1 84 ? 4.495 -11.125 -7.263 1.00 97.38 84 PRO A CA 1
ATOM 633 C C . PRO A 1 84 ? 3.024 -11.195 -6.838 1.00 97.38 84 PRO A C 1
ATOM 635 O O . PRO A 1 84 ? 2.312 -10.194 -6.824 1.00 97.38 84 PRO A O 1
ATOM 638 N N . ALA A 1 85 ? 2.559 -12.384 -6.451 1.00 98.12 85 ALA A N 1
ATOM 639 C CA . ALA A 1 85 ? 1.226 -12.526 -5.871 1.00 98.12 85 ALA A CA 1
ATOM 640 C C . ALA A 1 85 ? 1.109 -11.718 -4.566 1.00 98.12 85 ALA A C 1
ATOM 642 O O . ALA A 1 85 ? 2.073 -11.630 -3.808 1.00 98.12 85 ALA A O 1
ATOM 643 N N . MET A 1 86 ? -0.072 -11.157 -4.303 1.00 97.88 86 MET A N 1
ATOM 644 C CA . MET A 1 86 ? -0.351 -10.369 -3.098 1.00 97.88 86 MET A CA 1
ATOM 645 C C . MET A 1 86 ? -1.659 -10.816 -2.440 1.00 97.88 86 MET A C 1
ATOM 647 O O . MET A 1 86 ? -2.593 -11.201 -3.158 1.00 97.88 86 MET A O 1
ATOM 651 N N . PRO A 1 87 ? -1.750 -10.734 -1.099 1.00 97.81 87 PRO A N 1
ATOM 652 C CA . PRO A 1 87 ? -2.985 -11.004 -0.373 1.00 97.81 87 PRO A CA 1
ATOM 653 C C . PRO A 1 87 ? -4.054 -9.942 -0.671 1.00 97.81 87 PRO A C 1
ATOM 655 O O . PRO A 1 87 ? -3.783 -8.915 -1.286 1.00 97.81 87 PRO A O 1
ATOM 658 N N . SER A 1 88 ? -5.288 -10.176 -0.222 1.00 98.00 88 SER A N 1
ATOM 659 C CA . SER A 1 88 ? -6.414 -9.254 -0.433 1.00 98.00 88 SER A CA 1
ATOM 660 C C . SER A 1 88 ? -6.973 -8.735 0.890 1.00 98.00 88 SER A C 1
ATOM 662 O O . SER A 1 88 ? -7.362 -9.523 1.756 1.00 98.00 88 SER A O 1
ATOM 664 N N . ILE A 1 89 ? -7.111 -7.410 1.016 1.00 98.19 89 ILE A N 1
ATOM 665 C CA . ILE A 1 89 ? -7.853 -6.771 2.118 1.00 98.19 89 ILE A CA 1
ATOM 666 C C . ILE A 1 89 ? -9.322 -7.212 2.110 1.00 98.19 89 ILE A C 1
ATOM 668 O O . ILE A 1 89 ? -9.887 -7.507 3.164 1.00 98.19 89 ILE A O 1
ATOM 672 N N . ALA A 1 90 ? -9.954 -7.276 0.934 1.00 97.38 90 ALA A N 1
ATOM 673 C CA . ALA A 1 90 ? -11.359 -7.657 0.811 1.00 97.38 90 ALA A CA 1
ATOM 674 C C . ALA A 1 90 ? -11.608 -9.113 1.233 1.00 97.38 90 ALA A C 1
ATOM 676 O O . ALA A 1 90 ? -12.552 -9.374 1.984 1.00 97.38 90 ALA A O 1
ATOM 677 N N . ALA A 1 91 ? -10.738 -10.045 0.824 1.00 97.06 91 ALA A N 1
ATOM 678 C CA . ALA A 1 91 ? -10.824 -11.451 1.226 1.00 97.06 91 ALA A CA 1
ATOM 679 C C . ALA A 1 91 ? -10.623 -11.638 2.740 1.00 97.06 91 ALA A C 1
ATOM 681 O O . ALA A 1 91 ? -11.272 -12.482 3.354 1.00 97.06 91 ALA A O 1
ATOM 682 N N . ASN A 1 92 ? -9.792 -10.792 3.354 1.00 97.56 92 ASN A N 1
ATOM 683 C CA . ASN A 1 92 ? -9.508 -10.802 4.789 1.00 97.56 92 ASN A CA 1
ATOM 684 C C . ASN A 1 92 ? -10.498 -9.972 5.631 1.00 97.56 92 ASN A C 1
ATOM 686 O O . ASN A 1 92 ? -10.365 -9.873 6.848 1.00 97.56 92 ASN A O 1
ATOM 690 N N . SER A 1 93 ? -11.530 -9.381 5.022 1.00 96.12 93 SER A N 1
ATOM 691 C CA . SER A 1 93 ? -12.489 -8.521 5.730 1.00 96.12 93 SER A CA 1
ATOM 692 C C . SER A 1 93 ? -13.381 -9.262 6.737 1.00 96.12 93 SER A C 1
ATOM 694 O O . SER A 1 93 ? -13.953 -8.634 7.640 1.00 96.12 93 SER A O 1
ATOM 696 N N . GLY A 1 94 ? -13.559 -10.577 6.557 1.00 95.12 94 GLY A N 1
ATOM 697 C CA . GLY A 1 94 ? -14.480 -11.415 7.333 1.00 95.12 94 GLY A CA 1
ATOM 698 C C . GLY A 1 94 ? -15.952 -10.986 7.241 1.00 95.12 94 GLY A C 1
ATOM 699 O O . GLY A 1 94 ? -16.741 -11.299 8.133 1.00 95.12 94 GLY A O 1
ATOM 700 N N . LYS A 1 95 ? -16.322 -10.203 6.221 1.00 96.44 95 LYS A N 1
ATOM 701 C CA . LYS A 1 95 ? -17.655 -9.614 6.037 1.00 96.44 95 LYS A CA 1
ATOM 702 C C . LYS A 1 95 ? -18.133 -9.820 4.602 1.00 96.44 95 LYS A C 1
ATOM 704 O O . LYS A 1 95 ? -17.324 -10.027 3.705 1.00 96.44 95 LYS A O 1
ATOM 709 N N . ARG A 1 96 ? -19.454 -9.791 4.392 1.00 97.06 96 ARG A N 1
ATOM 710 C CA . ARG A 1 96 ? -20.047 -10.016 3.064 1.00 97.06 96 ARG A CA 1
ATOM 711 C C . ARG A 1 96 ? -19.684 -8.883 2.112 1.00 97.06 96 ARG A C 1
ATOM 713 O O . ARG A 1 96 ? -19.236 -9.140 1.002 1.00 97.06 96 ARG A O 1
ATOM 720 N N . ASP A 1 97 ? -19.885 -7.650 2.568 1.00 97.62 97 ASP A N 1
ATOM 721 C CA . ASP A 1 97 ? -19.623 -6.454 1.776 1.00 97.62 97 ASP A CA 1
ATOM 722 C C . ASP A 1 97 ? -18.388 -5.753 2.342 1.00 97.62 97 ASP A C 1
ATOM 724 O O . ASP A 1 97 ? -18.302 -5.527 3.550 1.00 97.62 97 ASP A O 1
ATOM 728 N N . THR A 1 98 ? -17.436 -5.391 1.486 1.00 97.94 98 THR A N 1
ATOM 729 C CA . THR A 1 98 ? -16.258 -4.611 1.886 1.00 97.94 98 THR A CA 1
ATOM 730 C C . THR A 1 98 ? -16.177 -3.338 1.072 1.00 97.94 98 THR A C 1
ATOM 732 O O . THR A 1 98 ? -16.128 -3.376 -0.153 1.00 97.94 98 THR A O 1
ATOM 735 N N . PHE A 1 99 ? -16.128 -2.213 1.774 1.00 98.00 99 PHE A N 1
ATOM 736 C CA . PHE A 1 99 ? -15.915 -0.893 1.210 1.00 98.00 99 PHE A CA 1
ATOM 737 C C . PHE A 1 99 ? -14.534 -0.411 1.633 1.00 98.00 99 PHE A C 1
ATOM 739 O O . PHE A 1 99 ? -14.252 -0.303 2.829 1.00 98.00 99 PHE A O 1
ATOM 746 N N . VAL A 1 100 ? -13.686 -0.120 0.652 1.00 98.06 100 VAL A N 1
ATOM 747 C CA . VAL A 1 100 ? -12.379 0.493 0.881 1.00 98.06 100 VAL A CA 1
ATOM 748 C C . VAL A 1 100 ? -12.425 1.920 0.360 1.00 98.06 100 VAL A C 1
ATOM 750 O O . VAL A 1 100 ? -12.702 2.149 -0.815 1.00 98.06 100 VAL A O 1
ATOM 753 N N . PHE A 1 101 ? -12.168 2.873 1.247 1.00 97.75 101 PHE A N 1
ATOM 754 C CA . PHE A 1 101 ? -12.093 4.292 0.928 1.00 97.75 101 PHE A CA 1
ATOM 755 C C . PHE A 1 101 ? -10.630 4.726 0.982 1.00 97.75 101 PHE A C 1
ATOM 757 O O . PHE A 1 101 ? -10.064 4.874 2.068 1.00 97.75 101 PHE A O 1
ATOM 764 N N . GLY A 1 102 ? -10.019 4.909 -0.189 1.00 97.19 102 GLY A N 1
ATOM 765 C CA . GLY A 1 102 ? -8.771 5.664 -0.310 1.00 97.19 102 GLY A CA 1
ATOM 766 C C . GLY A 1 102 ? -8.992 7.150 -0.017 1.00 97.19 102 GLY A C 1
ATOM 767 O O . GLY A 1 102 ? -10.131 7.593 0.149 1.00 97.19 102 GLY A O 1
ATOM 768 N N . LEU A 1 103 ? -7.901 7.914 0.041 1.00 96.06 103 LEU A N 1
ATOM 769 C CA . LEU A 1 103 ? -7.900 9.362 0.289 1.00 96.06 103 LEU A CA 1
ATOM 770 C C . LEU A 1 103 ? -8.681 9.761 1.555 1.00 96.06 103 LEU A C 1
ATOM 772 O O . LEU A 1 103 ? -9.281 10.833 1.635 1.00 96.06 103 LEU A O 1
ATOM 776 N N . ALA A 1 104 ? -8.711 8.872 2.546 1.00 96.38 104 ALA A N 1
ATOM 777 C CA . ALA A 1 104 ? -9.514 9.033 3.745 1.00 96.38 104 ALA A CA 1
ATOM 778 C C . ALA A 1 104 ? -8.626 9.328 4.958 1.00 96.38 104 ALA A C 1
ATOM 780 O O . ALA A 1 104 ? -7.578 8.714 5.156 1.00 96.38 104 ALA A O 1
ATOM 781 N N . ASN A 1 105 ? -9.084 10.255 5.802 1.00 91.62 105 ASN A N 1
ATOM 782 C CA . ASN A 1 105 ? -8.364 10.864 6.930 1.00 91.62 105 ASN A CA 1
ATOM 783 C C . ASN A 1 105 ? -7.166 11.739 6.518 1.00 91.62 105 ASN A C 1
ATOM 785 O O . ASN A 1 105 ? -7.083 12.874 6.979 1.00 91.62 105 ASN A O 1
ATOM 789 N N . HIS A 1 106 ? -6.283 11.248 5.644 1.00 91.06 106 HIS A N 1
ATOM 790 C CA . HIS A 1 106 ? -5.162 11.996 5.067 1.00 91.06 106 HIS A CA 1
ATOM 791 C C . HIS A 1 106 ? -4.936 11.623 3.595 1.00 91.06 106 HIS A C 1
ATOM 793 O O . HIS A 1 106 ? -5.317 10.539 3.156 1.00 91.06 106 HIS A O 1
ATOM 799 N N . GLU A 1 107 ? -4.270 12.514 2.864 1.00 91.75 107 GLU A N 1
ATOM 800 C CA . GLU A 1 107 ? -3.805 12.305 1.493 1.00 91.75 107 GLU A CA 1
ATOM 801 C C . GLU A 1 107 ? -2.272 12.283 1.518 1.00 91.75 107 GLU A C 1
ATOM 803 O O . GLU A 1 107 ? -1.633 13.312 1.719 1.00 91.75 107 GLU A O 1
ATOM 808 N N . LEU A 1 108 ? -1.687 11.083 1.453 1.00 93.56 108 LEU A N 1
ATOM 809 C CA . LEU A 1 108 ? -0.235 10.861 1.524 1.00 93.56 108 LEU A CA 1
ATOM 810 C C . LEU A 1 108 ? 0.288 10.227 0.224 1.00 93.56 108 LEU A C 1
ATOM 812 O O . LEU A 1 108 ? 1.161 9.355 0.251 1.00 93.56 108 LEU A O 1
ATOM 816 N N . GLY A 1 109 ? -0.269 10.666 -0.909 1.00 95.19 109 GLY A N 1
ATOM 817 C CA . GLY A 1 109 ? 0.094 10.182 -2.235 1.00 95.19 109 GLY A CA 1
ATOM 818 C C . GLY A 1 109 ? -0.343 8.744 -2.510 1.00 95.19 109 GLY A C 1
ATOM 819 O O . GLY A 1 109 ? -1.277 8.230 -1.885 1.00 95.19 109 GLY A O 1
ATOM 820 N N . TYR A 1 110 ? 0.339 8.090 -3.449 1.00 97.44 110 TYR A N 1
ATOM 821 C CA . TYR A 1 110 ? 0.030 6.719 -3.856 1.00 97.44 110 TYR A CA 1
ATOM 822 C C . TYR A 1 110 ? 0.595 5.685 -2.888 1.00 97.44 110 TYR A C 1
ATOM 824 O O . TYR A 1 110 ? 1.707 5.799 -2.371 1.00 97.44 110 TYR A O 1
ATOM 832 N N . MET A 1 111 ? -0.172 4.623 -2.678 1.00 97.25 111 MET A N 1
ATOM 833 C CA . MET A 1 111 ? 0.246 3.456 -1.913 1.00 97.25 111 MET A CA 1
ATOM 834 C C . MET A 1 111 ? 0.717 2.363 -2.868 1.00 97.25 111 MET A C 1
ATOM 836 O O . MET A 1 111 ? -0.018 1.421 -3.126 1.00 97.25 111 MET A O 1
ATOM 840 N N . VAL A 1 112 ? 1.930 2.487 -3.398 1.00 97.06 112 VAL A N 1
ATOM 841 C CA . VAL A 1 112 ? 2.512 1.497 -4.322 1.00 97.06 112 VAL A CA 1
ATOM 842 C C . VAL A 1 112 ? 3.068 0.293 -3.537 1.00 97.06 112 VAL A C 1
ATOM 844 O O . VAL A 1 112 ? 3.656 0.508 -2.472 1.00 97.06 112 VAL A O 1
ATOM 847 N N . PRO A 1 113 ? 2.883 -0.967 -3.986 1.00 96.94 113 PRO A N 1
ATOM 848 C CA . PRO A 1 113 ? 3.576 -2.131 -3.417 1.00 96.94 113 PRO A CA 1
ATOM 849 C C . PRO A 1 113 ? 5.091 -1.966 -3.483 1.00 96.94 113 PRO A C 1
ATOM 851 O O . PRO A 1 113 ? 5.625 -1.574 -4.522 1.00 96.94 113 PRO A O 1
ATOM 854 N N . ALA A 1 114 ? 5.824 -2.314 -2.421 1.00 95.75 114 ALA A N 1
ATOM 855 C CA . ALA A 1 114 ? 7.283 -2.181 -2.456 1.00 95.75 114 ALA A CA 1
ATOM 856 C C . ALA A 1 114 ? 7.914 -3.090 -3.526 1.00 95.75 114 ALA A C 1
ATOM 858 O O . ALA A 1 114 ? 8.994 -2.783 -4.040 1.00 95.75 114 ALA A O 1
ATOM 859 N N . SER A 1 115 ? 7.238 -4.190 -3.881 1.00 94.88 115 SER A N 1
ATOM 860 C CA . SER A 1 115 ? 7.623 -5.080 -4.981 1.00 94.88 115 SER A CA 1
ATOM 861 C C . SER A 1 115 ? 7.496 -4.454 -6.368 1.00 94.88 115 SER A C 1
ATOM 863 O O . SER A 1 115 ? 8.100 -4.968 -7.302 1.00 94.88 115 SER A O 1
ATOM 865 N N . ASP A 1 116 ? 6.720 -3.379 -6.500 1.00 95.00 116 ASP A N 1
ATOM 866 C CA . ASP A 1 116 ? 6.363 -2.774 -7.788 1.00 95.00 116 ASP A CA 1
ATOM 867 C C . ASP A 1 116 ? 7.166 -1.502 -8.060 1.00 95.00 116 ASP A C 1
ATOM 869 O O . ASP A 1 116 ? 7.142 -0.978 -9.171 1.00 95.00 116 ASP A O 1
ATOM 873 N N . THR A 1 117 ? 7.891 -1.024 -7.045 1.00 94.06 117 THR A N 1
ATOM 874 C CA . THR A 1 117 ? 8.829 0.091 -7.188 1.00 94.06 117 THR A CA 1
ATOM 875 C C . THR A 1 117 ? 10.014 -0.276 -8.066 1.00 94.06 117 THR A C 1
ATOM 877 O O . THR A 1 117 ? 10.599 -1.360 -7.948 1.00 94.06 117 THR A O 1
ATOM 880 N N . LEU A 1 118 ? 10.399 0.675 -8.897 1.00 92.88 118 LEU A N 1
ATOM 881 C CA . LEU A 1 118 ? 11.518 0.593 -9.810 1.00 92.88 118 LEU A CA 1
ATOM 882 C C . LEU A 1 118 ? 12.833 0.949 -9.099 1.00 92.88 118 LEU A C 1
ATOM 884 O O . LEU A 1 118 ? 12.853 1.456 -7.970 1.00 92.88 118 LEU A O 1
ATOM 888 N N . PRO A 1 119 ? 13.988 0.680 -9.726 1.00 89.62 119 PRO A N 1
ATOM 889 C CA . PRO A 1 119 ? 15.249 1.235 -9.263 1.00 89.62 119 PRO A CA 1
ATOM 890 C C . PRO A 1 119 ? 15.202 2.772 -9.224 1.00 89.62 119 PRO A C 1
ATOM 892 O O . PRO A 1 119 ? 14.693 3.412 -10.136 1.00 89.62 119 PRO A O 1
ATOM 895 N N . LEU A 1 120 ? 15.820 3.384 -8.205 1.00 85.62 120 LEU A N 1
ATOM 896 C CA . LEU A 1 120 ? 15.773 4.841 -7.960 1.00 85.62 120 LEU A CA 1
ATOM 897 C C . LEU A 1 120 ? 16.255 5.726 -9.128 1.00 85.62 120 LEU A C 1
ATOM 899 O O . LEU A 1 120 ? 16.045 6.936 -9.102 1.00 85.62 120 LEU A O 1
ATOM 903 N N . TYR A 1 121 ? 16.968 5.154 -10.098 1.00 87.00 121 TYR A N 1
ATOM 904 C CA . TYR A 1 121 ? 17.490 5.858 -11.269 1.00 87.00 121 TYR A CA 1
ATOM 905 C C . TYR A 1 121 ? 16.592 5.732 -12.513 1.00 87.00 121 TYR A C 1
ATOM 907 O O . TYR A 1 121 ? 16.873 6.387 -13.513 1.00 87.00 121 TYR A O 1
ATOM 915 N N . GLU A 1 122 ? 15.526 4.927 -12.474 1.00 91.00 122 GLU A N 1
ATOM 916 C CA . GLU A 1 122 ? 14.625 4.676 -13.609 1.00 91.00 122 GLU A CA 1
ATOM 917 C C . GLU A 1 122 ? 13.383 5.578 -13.580 1.00 91.00 122 GLU A C 1
ATOM 919 O O . GLU A 1 122 ? 12.243 5.121 -13.576 1.00 91.00 122 GLU A O 1
ATOM 924 N N . THR A 1 123 ? 13.598 6.894 -13.581 1.00 91.50 123 THR A N 1
ATOM 925 C CA . THR A 1 123 ? 12.509 7.881 -13.447 1.00 91.50 123 THR A CA 1
ATOM 926 C C . THR A 1 123 ? 11.681 8.094 -14.715 1.00 91.50 123 THR A C 1
ATOM 928 O O . THR A 1 123 ? 10.639 8.736 -14.669 1.00 91.50 123 THR A O 1
ATOM 931 N N . GLU A 1 124 ? 12.137 7.583 -15.858 1.00 93.25 124 GLU A N 1
ATOM 932 C CA . GLU A 1 124 ? 11.439 7.713 -17.147 1.00 93.25 124 GLU A CA 1
ATOM 933 C C . GLU A 1 124 ? 10.635 6.455 -17.508 1.00 93.25 124 GLU A C 1
ATOM 935 O O . GLU A 1 124 ? 9.959 6.420 -18.536 1.00 93.25 124 GLU A O 1
ATOM 940 N N . HIS A 1 125 ? 10.694 5.409 -16.676 1.00 93.88 125 HIS A N 1
ATOM 941 C CA . HIS A 1 125 ? 9.978 4.168 -16.943 1.00 93.88 125 HIS A CA 1
ATOM 942 C C . HIS A 1 125 ? 8.459 4.431 -16.991 1.00 93.88 125 HIS A C 1
ATOM 944 O O . HIS A 1 125 ? 7.923 5.099 -16.100 1.00 93.88 125 HIS A O 1
ATOM 950 N N . PRO A 1 126 ? 7.701 3.829 -17.930 1.00 91.38 126 PRO A N 1
ATOM 951 C CA . PRO A 1 126 ? 6.248 4.016 -18.033 1.00 91.38 126 PRO A CA 1
ATOM 952 C C . PRO A 1 126 ? 5.415 3.613 -16.798 1.00 91.38 126 PRO A C 1
ATOM 954 O O . PRO A 1 126 ? 4.205 3.800 -16.803 1.00 91.38 126 PRO A O 1
ATOM 957 N N . ASN A 1 127 ? 6.045 3.044 -15.766 1.00 91.19 127 ASN A N 1
ATOM 958 C CA . ASN A 1 127 ? 5.430 2.532 -14.533 1.00 91.19 127 ASN A CA 1
ATOM 959 C C . ASN A 1 127 ? 5.855 3.354 -13.300 1.00 91.19 127 ASN A C 1
ATOM 961 O O . ASN 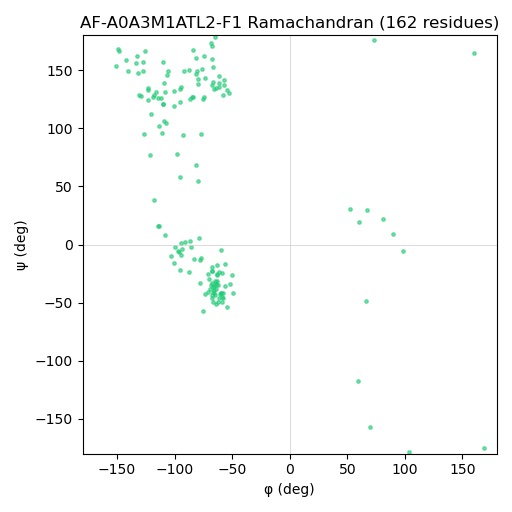A 1 127 ? 5.765 2.872 -12.178 1.00 91.19 127 ASN A O 1
ATOM 965 N N . TYR A 1 128 ? 6.418 4.549 -13.507 1.00 92.25 128 TYR A N 1
ATOM 966 C CA . TYR A 1 128 ? 7.073 5.317 -12.447 1.00 92.25 128 TYR A CA 1
ATOM 967 C C . TYR A 1 128 ? 6.176 6.367 -11.778 1.00 92.25 128 TYR A C 1
ATOM 969 O O . TYR A 1 128 ? 6.466 6.798 -10.661 1.00 92.25 128 TYR A O 1
ATOM 977 N N . TYR A 1 129 ? 5.105 6.816 -12.441 1.00 93.88 129 TYR A N 1
ATOM 978 C CA . TYR A 1 129 ? 4.356 7.998 -12.002 1.00 93.88 129 TYR A CA 1
ATOM 979 C C . TYR A 1 129 ? 3.889 7.887 -10.545 1.00 93.88 129 TYR A C 1
ATOM 981 O O . TYR A 1 129 ? 4.225 8.747 -9.732 1.00 93.88 129 TYR A O 1
ATOM 989 N N . GLU A 1 130 ? 3.195 6.809 -10.198 1.00 94.44 130 GLU A N 1
ATOM 990 C CA . GLU A 1 130 ? 2.649 6.569 -8.865 1.00 94.44 130 GLU A CA 1
ATOM 991 C C . GLU A 1 130 ? 3.756 6.473 -7.802 1.00 94.44 130 GLU A C 1
ATOM 993 O O . GLU A 1 130 ? 3.592 6.950 -6.679 1.00 94.44 130 GLU A O 1
ATOM 998 N N . GLU A 1 131 ? 4.921 5.923 -8.151 1.00 92.38 131 GLU A N 1
ATOM 999 C CA . GLU A 1 131 ? 6.074 5.872 -7.249 1.00 92.38 131 GLU A CA 1
ATOM 1000 C C . GLU A 1 131 ? 6.625 7.274 -6.953 1.00 92.38 131 GLU A C 1
ATOM 1002 O O . GLU A 1 131 ? 6.937 7.582 -5.800 1.00 92.38 131 GLU A O 1
ATOM 1007 N N . SER A 1 132 ? 6.692 8.145 -7.966 1.00 91.81 132 SER A N 1
ATOM 1008 C CA . SER A 1 132 ? 7.237 9.508 -7.845 1.00 91.81 132 SER A CA 1
ATOM 1009 C C . SER A 1 132 ? 6.468 10.399 -6.861 1.00 91.81 132 SER A C 1
ATOM 1011 O O . SER A 1 132 ? 7.024 11.351 -6.308 1.00 91.81 132 SER A O 1
ATOM 1013 N N . VAL A 1 133 ? 5.197 10.073 -6.624 1.00 92.38 133 VAL A N 1
ATOM 1014 C CA . VAL A 1 133 ? 4.294 10.770 -5.700 1.00 92.38 133 VAL A CA 1
ATOM 1015 C C . VAL A 1 133 ? 3.891 9.894 -4.509 1.00 92.38 133 VAL A C 1
ATOM 1017 O O . VAL A 1 133 ? 2.950 10.222 -3.792 1.00 92.38 133 VAL A O 1
ATOM 1020 N N . SER A 1 134 ? 4.599 8.791 -4.256 1.00 93.69 134 SER A N 1
ATOM 1021 C CA . SER A 1 134 ? 4.430 7.986 -3.044 1.00 93.69 134 SER A CA 1
ATOM 1022 C C . SER A 1 134 ? 5.197 8.593 -1.866 1.00 93.69 134 SER A C 1
ATOM 1024 O O . SER A 1 134 ? 6.299 9.124 -2.012 1.00 93.69 134 SER A O 1
ATOM 1026 N N . THR A 1 135 ? 4.657 8.451 -0.651 1.00 91.62 135 THR A N 1
ATOM 1027 C CA . THR A 1 135 ? 5.362 8.840 0.589 1.00 91.62 135 THR A CA 1
ATOM 1028 C C . THR A 1 135 ? 6.643 8.018 0.819 1.00 91.62 135 THR A C 1
ATOM 1030 O O . THR A 1 135 ? 7.523 8.419 1.587 1.00 91.62 135 THR A O 1
ATOM 1033 N N . GLY A 1 136 ? 6.784 6.878 0.142 1.00 90.50 136 GLY A N 1
ATOM 1034 C CA . GLY A 1 136 ? 8.024 6.114 0.081 1.00 90.50 136 GLY A CA 1
ATOM 1035 C C . GLY A 1 136 ? 7.796 4.665 -0.334 1.00 90.50 136 GLY A C 1
ATOM 1036 O O . GLY A 1 136 ? 6.684 4.150 -0.251 1.00 90.50 136 GLY A O 1
ATOM 1037 N N . LYS A 1 137 ? 8.875 3.974 -0.715 1.00 92.50 137 LYS A N 1
ATOM 1038 C CA . LYS A 1 137 ? 8.832 2.589 -1.218 1.00 92.50 137 LYS A CA 1
ATOM 1039 C C . LYS A 1 137 ? 8.030 1.616 -0.343 1.00 92.50 137 LYS A C 1
ATOM 1041 O O . LYS A 1 137 ? 7.283 0.803 -0.861 1.00 92.50 137 LYS A O 1
ATOM 1046 N N . HIS A 1 138 ? 8.174 1.711 0.977 1.00 93.56 138 HIS A N 1
ATOM 1047 C CA . HIS A 1 138 ? 7.536 0.796 1.935 1.00 93.56 138 HIS A CA 1
ATOM 1048 C C . HIS A 1 138 ? 6.195 1.309 2.475 1.00 93.56 138 HIS A C 1
ATOM 1050 O O . HIS A 1 138 ? 5.586 0.683 3.344 1.00 93.56 138 HIS A O 1
ATOM 1056 N N . TYR A 1 139 ? 5.747 2.483 2.023 1.00 94.00 139 TYR A N 1
ATOM 1057 C CA . TYR A 1 139 ? 4.593 3.163 2.599 1.00 94.00 139 TYR A CA 1
ATOM 1058 C C . TYR A 1 139 ? 3.300 2.362 2.411 1.00 94.00 139 TYR A C 1
ATOM 1060 O O . TYR A 1 139 ? 2.599 2.100 3.393 1.00 94.00 139 TYR A O 1
ATOM 1068 N N . GLY A 1 140 ? 3.017 1.942 1.173 1.00 96.38 140 GLY A N 1
ATOM 1069 C CA . GLY A 1 140 ? 1.819 1.171 0.851 1.00 96.38 140 GLY A CA 1
ATOM 1070 C C . GLY A 1 140 ? 1.750 -0.133 1.647 1.00 96.38 140 GLY A C 1
ATOM 1071 O O . GLY A 1 140 ? 0.756 -0.369 2.335 1.00 96.38 140 GLY A O 1
ATOM 1072 N N . ASP A 1 141 ? 2.839 -0.908 1.655 1.00 97.38 141 ASP A N 1
ATOM 1073 C CA . ASP A 1 141 ? 2.898 -2.196 2.353 1.00 97.38 141 ASP A CA 1
ATOM 1074 C C . ASP A 1 141 ? 2.754 -2.030 3.868 1.00 97.38 141 ASP A C 1
ATOM 1076 O O . ASP A 1 141 ? 2.043 -2.801 4.510 1.00 97.38 141 ASP A O 1
ATOM 1080 N N . THR A 1 142 ? 3.347 -0.985 4.455 1.00 95.69 142 THR A N 1
ATOM 1081 C CA . THR A 1 142 ? 3.207 -0.693 5.893 1.00 95.69 142 THR A CA 1
ATOM 1082 C C . THR A 1 142 ? 1.748 -0.420 6.267 1.00 95.69 142 THR A C 1
ATOM 1084 O O . THR A 1 142 ? 1.241 -0.955 7.259 1.00 95.69 142 THR A O 1
ATOM 1087 N N . VAL A 1 143 ? 1.049 0.397 5.473 1.00 96.44 143 VAL A N 1
ATOM 1088 C CA . VAL A 1 143 ? -0.374 0.704 5.684 1.00 96.44 143 VAL A CA 1
ATOM 1089 C C . VAL A 1 143 ? -1.237 -0.535 5.441 1.00 96.44 143 VAL A C 1
ATOM 1091 O O . VAL A 1 143 ? -2.091 -0.850 6.272 1.00 96.44 143 VAL A O 1
ATOM 1094 N N . GLY A 1 144 ? -0.998 -1.267 4.351 1.00 97.38 144 GLY A N 1
ATOM 1095 C CA . GLY A 1 144 ? -1.706 -2.503 4.016 1.00 97.38 144 GLY A CA 1
ATOM 1096 C C . GLY A 1 144 ? -1.555 -3.568 5.103 1.00 97.38 144 GLY A C 1
ATOM 1097 O O . GLY A 1 144 ? -2.550 -4.136 5.553 1.00 97.38 144 GLY A O 1
ATOM 1098 N N . ASN A 1 145 ? -0.335 -3.772 5.606 1.00 97.81 145 ASN A N 1
ATOM 1099 C CA . ASN A 1 145 ? -0.049 -4.670 6.724 1.00 97.81 145 ASN A CA 1
ATOM 1100 C C . ASN A 1 145 ? -0.808 -4.255 7.984 1.00 97.81 145 ASN A C 1
ATOM 1102 O O . ASN A 1 145 ? -1.366 -5.108 8.673 1.00 97.81 145 ASN A O 1
ATOM 1106 N N . LYS A 1 146 ? -0.873 -2.950 8.284 1.00 97.31 146 LYS A N 1
ATOM 1107 C CA . LYS A 1 146 ? -1.633 -2.468 9.441 1.00 97.31 146 LYS A CA 1
ATOM 1108 C C . LYS A 1 146 ? -3.136 -2.695 9.274 1.00 97.31 146 LYS A C 1
ATOM 1110 O O . LYS A 1 146 ? -3.803 -3.038 10.247 1.00 97.31 146 LYS A O 1
ATOM 1115 N N . ILE A 1 147 ? -3.670 -2.545 8.062 1.00 97.88 147 ILE A N 1
ATOM 1116 C CA . ILE A 1 147 ? -5.070 -2.869 7.756 1.00 97.88 147 ILE A CA 1
ATOM 1117 C C . ILE A 1 147 ? -5.332 -4.362 7.97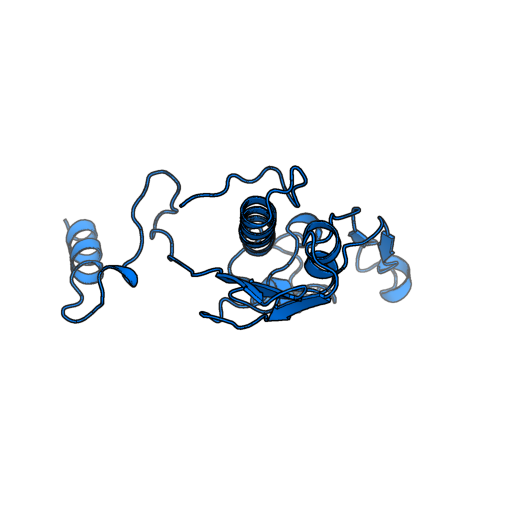8 1.00 97.88 147 ILE A C 1
ATOM 1119 O O . ILE A 1 147 ? -6.282 -4.697 8.682 1.00 97.88 147 ILE A O 1
ATOM 1123 N N . LEU A 1 148 ? -4.497 -5.252 7.430 1.00 97.75 148 LEU A N 1
ATOM 1124 C CA . LEU A 1 148 ? -4.632 -6.703 7.618 1.00 97.75 148 LEU A CA 1
ATOM 1125 C C . LEU A 1 148 ? -4.549 -7.093 9.102 1.00 97.75 148 LEU A C 1
ATOM 1127 O O . LEU A 1 148 ? -5.394 -7.845 9.586 1.00 97.75 148 LEU A O 1
ATOM 1131 N N . GLU A 1 149 ? -3.629 -6.488 9.855 1.00 97.06 149 GLU A N 1
ATOM 1132 C CA . GLU A 1 149 ? -3.528 -6.645 11.311 1.00 97.06 149 GLU A CA 1
ATOM 1133 C C . GLU A 1 149 ? -4.833 -6.227 12.020 1.00 97.06 149 GLU A C 1
ATOM 1135 O O . GLU A 1 149 ? -5.355 -6.963 12.855 1.00 97.06 149 GLU A O 1
ATOM 1140 N N . MET A 1 150 ? -5.415 -5.077 11.655 1.00 97.25 150 MET A N 1
ATOM 1141 C CA . MET A 1 150 ? -6.695 -4.598 12.208 1.00 97.25 150 MET A CA 1
ATOM 1142 C C . MET A 1 150 ? -7.899 -5.462 11.798 1.00 97.25 150 MET A C 1
ATOM 1144 O O . MET A 1 150 ? -8.931 -5.448 12.477 1.00 97.25 150 MET A O 1
ATOM 1148 N N . LEU A 1 151 ? -7.793 -6.197 10.691 1.00 97.31 151 LEU A N 1
ATOM 1149 C CA . LEU A 1 151 ? -8.779 -7.186 10.257 1.00 97.31 151 LEU A CA 1
ATOM 1150 C C . LEU A 1 151 ? -8.599 -8.547 10.951 1.00 97.31 151 LEU A C 1
ATOM 1152 O O . LEU A 1 151 ? -9.526 -9.355 10.912 1.00 97.31 151 LEU A O 1
ATOM 1156 N N . GLY A 1 152 ? -7.474 -8.766 11.639 1.00 96.00 152 GLY A N 1
ATOM 1157 C CA . GLY A 1 152 ? -7.135 -10.029 12.295 1.00 96.00 152 GLY A CA 1
ATOM 1158 C C . GLY A 1 152 ? -6.558 -11.082 11.345 1.00 96.00 152 GLY A C 1
ATOM 1159 O O . GLY A 1 152 ? -6.648 -12.269 11.646 1.00 96.00 152 GLY A O 1
ATOM 1160 N N . ALA A 1 153 ? -6.012 -10.666 10.201 1.00 96.06 153 ALA A N 1
ATOM 1161 C CA . ALA A 1 153 ? -5.385 -11.557 9.233 1.00 96.06 153 ALA A CA 1
ATOM 1162 C C . ALA A 1 153 ? -3.948 -11.923 9.636 1.00 96.06 153 ALA A C 1
ATOM 1164 O O . ALA A 1 153 ? -3.235 -11.122 10.242 1.00 96.06 153 ALA A O 1
ATOM 1165 N N . GLU A 1 154 ? -3.519 -13.130 9.260 1.00 93.50 154 GLU A N 1
ATOM 1166 C CA . GLU A 1 154 ? -2.125 -13.581 9.404 1.00 93.50 154 GLU A CA 1
ATOM 1167 C C . GLU A 1 154 ? -1.260 -13.191 8.193 1.00 93.50 154 GLU A C 1
ATOM 1169 O O . GLU A 1 154 ? -0.040 -13.082 8.307 1.00 93.50 154 GLU A O 1
ATOM 1174 N N . GLU A 1 155 ? -1.890 -12.972 7.035 1.00 95.19 155 GLU A N 1
ATOM 1175 C CA . GLU A 1 155 ? -1.223 -12.580 5.794 1.00 95.19 155 GLU A CA 1
ATOM 1176 C C . GLU A 1 155 ? -0.610 -11.174 5.885 1.00 95.19 155 GLU A C 1
ATOM 1178 O O . GLU A 1 155 ? -1.090 -10.299 6.613 1.00 95.19 155 GLU A O 1
ATOM 1183 N N . ARG A 1 156 ? 0.449 -10.943 5.102 1.00 96.38 156 ARG A N 1
ATOM 1184 C CA . ARG A 1 156 ? 1.155 -9.661 5.003 1.00 96.38 156 ARG A CA 1
ATOM 1185 C C . ARG A 1 156 ? 1.561 -9.381 3.558 1.00 96.38 156 ARG A C 1
ATOM 1187 O O . ARG A 1 156 ? 1.841 -10.310 2.805 1.00 96.38 156 ARG A O 1
ATOM 1194 N N . PHE A 1 157 ? 1.607 -8.105 3.189 1.00 97.25 157 PHE A N 1
ATOM 1195 C CA . PHE A 1 157 ? 2.129 -7.625 1.906 1.00 97.25 157 PHE A CA 1
ATOM 1196 C C . PHE A 1 157 ? 3.661 -7.595 1.886 1.00 97.25 157 PHE A C 1
ATOM 1198 O O . PHE A 1 157 ? 4.273 -7.870 0.859 1.00 97.25 157 PHE A O 1
ATOM 1205 N N . SER A 1 158 ? 4.274 -7.321 3.039 1.00 95.56 158 SER A N 1
ATOM 1206 C CA . SER A 1 158 ? 5.723 -7.377 3.240 1.00 95.56 158 SER A CA 1
ATOM 1207 C C . SER A 1 158 ? 6.079 -7.779 4.675 1.00 95.56 158 SER A C 1
ATOM 1209 O O . SER A 1 158 ? 5.247 -7.711 5.589 1.00 95.56 158 SER A O 1
ATOM 1211 N N . ASP A 1 159 ? 7.345 -8.136 4.891 1.00 93.69 159 ASP A N 1
ATOM 1212 C CA . ASP A 1 159 ? 7.904 -8.396 6.223 1.00 93.69 159 ASP A CA 1
ATOM 1213 C C . ASP A 1 159 ? 8.243 -7.106 6.995 1.00 93.69 159 ASP A C 1
ATOM 1215 O O . ASP A 1 159 ? 8.792 -7.165 8.100 1.00 93.69 159 ASP A O 1
ATOM 1219 N N . ASP A 1 160 ? 7.904 -5.932 6.448 1.00 88.81 160 ASP A N 1
ATOM 1220 C CA . ASP A 1 160 ? 8.183 -4.662 7.108 1.00 88.81 160 ASP A CA 1
ATOM 1221 C C . ASP A 1 160 ? 7.395 -4.552 8.426 1.00 88.81 160 ASP A C 1
ATOM 1223 O O . ASP A 1 160 ? 6.192 -4.868 8.483 1.00 88.81 160 ASP A O 1
ATOM 1227 N N . PRO A 1 161 ? 8.048 -4.104 9.513 1.00 86.50 161 PRO A N 1
ATOM 1228 C CA . PRO A 1 161 ? 7.405 -3.973 10.809 1.00 86.50 161 PRO A CA 1
ATOM 1229 C C . PRO A 1 161 ? 6.342 -2.870 10.788 1.00 86.50 161 PRO A C 1
ATOM 1231 O O . PRO A 1 161 ? 6.570 -1.766 10.298 1.00 86.50 161 PRO A O 1
ATOM 1234 N N . THR A 1 162 ? 5.183 -3.138 11.395 1.00 85.62 162 THR A N 1
ATOM 1235 C CA . THR A 1 162 ? 4.184 -2.100 11.669 1.00 85.62 162 THR A CA 1
ATOM 1236 C C . THR A 1 162 ? 4.546 -1.385 12.970 1.00 85.62 162 THR A C 1
ATOM 1238 O O . THR A 1 162 ? 4.758 -2.008 14.013 1.00 85.62 162 THR A O 1
ATOM 1241 N N . HIS A 1 163 ? 4.636 -0.057 12.919 1.00 83.88 163 HIS A N 1
ATOM 1242 C CA . HIS A 1 163 ? 4.886 0.781 14.092 1.00 83.88 163 HIS A CA 1
ATOM 1243 C C . HIS A 1 163 ? 3.607 1.522 14.520 1.00 83.88 163 HIS A C 1
ATOM 1245 O O . HIS A 1 163 ? 2.754 1.795 13.672 1.00 83.88 163 HIS A O 1
ATOM 1251 N N . PRO A 1 164 ? 3.439 1.801 15.827 1.00 67.62 164 PRO A N 1
ATOM 1252 C CA . PRO A 1 164 ? 2.275 2.507 16.362 1.00 67.62 164 PRO A CA 1
ATOM 1253 C C . PRO A 1 164 ? 2.273 4.014 16.065 1.00 67.62 164 PRO A C 1
ATOM 1255 O O . PRO A 1 164 ? 3.370 4.610 15.917 1.00 67.62 164 PRO A O 1
#

Secondary structure (DSSP, 8-state):
-HHHHHHHHTT--TT--TTTSPB--TTS-TT-B------EEEETTEEEEE-SSEE-HHHHH-B--EEE-HHHHTTTSSPPEEE--B--TTGGG-SSEEEEESS-S---BEE--TTTPPPTT-TTSTT-HHHHTBS-TTHHHHHHHHHHHHHT-S--S-SPPP--

Solvent-accessible surface area (backbone atoms only — not comparable to full-atom values): 9739 Å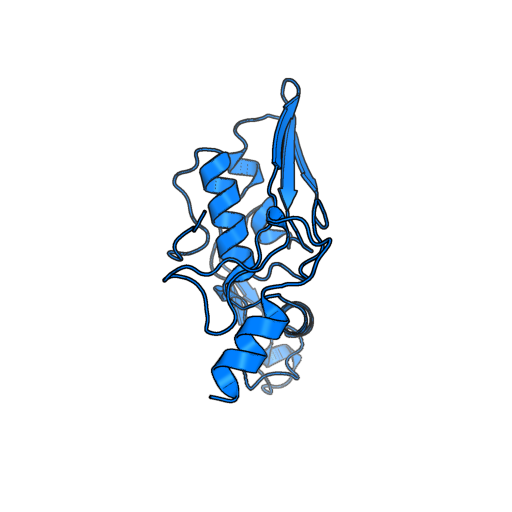² total; per-residue (Å²): 114,70,68,59,51,56,56,46,63,74,68,64,59,88,91,61,56,80,76,77,44,65,42,82,52,95,90,35,57,99,85,34,34,82,73,83,60,72,49,79,48,73,62,89,56,31,30,41,37,39,34,44,11,50,64,47,64,47,55,43,72,22,43,70,63,49,74,46,66,37,23,74,76,56,76,60,78,42,71,61,47,65,41,71,59,41,62,31,49,49,79,45,51,85,41,85,40,71,47,77,39,48,60,26,93,39,78,47,39,30,30,45,52,52,76,68,57,71,64,95,83,52,77,81,46,98,78,28,68,57,58,77,49,26,79,41,62,58,47,21,28,39,52,51,32,46,51,28,51,76,52,70,43,89,68,62,71,54,92,67,79,75,79,136

Radius of gyration: 18.58 Å; Cα contacts (8 Å, |Δi|>4): 270; chains: 1; bounding box: 49×41×48 Å

Nearest PDB structures (foldseek):
  1vc1-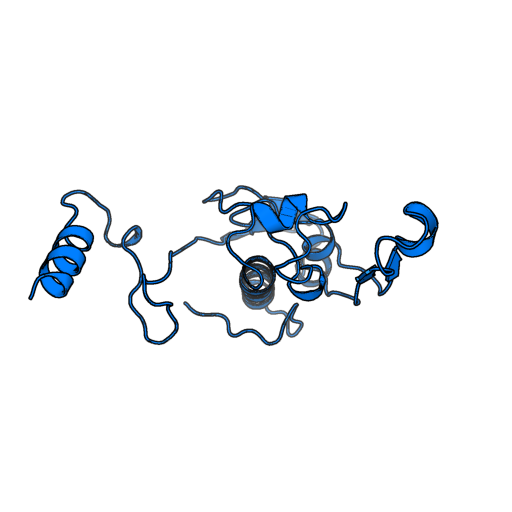assembly1_B  TM=4.880E-01  e=2.749E+00  Thermotoga maritima
  1sbo-assembly1_A  TM=4.365E-01  e=2.417E+00  Thermotoga maritima
  3agz-assembly1_A  TM=2.037E-01  e=1.992E+00  Homo sapiens
  8j07-assembly1_v  TM=2.475E-01  e=8.773E+00  Homo sapiens

Foldseek 3Di:
DVVVVVVVVLQDPPPDDPLQRFADDPPAPPRGHHDFDWDWDDDPQETETEDQEAEDVCLAAWDDWDWACVCVVVVHPDHIQTDHTADHLNVLQNGPHYHYHYNPRHHQAYLDQLSRDDPPVPCPDPSCPSVVRHNHSCRNQLRSQVSSVVSVHPGGSDPDDHDD

Mean predicted aligned error: 6.39 Å

Sequence (164 aa):
PMFKALALLLTHQPGVDPRDKLVRAPYCGLIGCIRTQITVAAVGDARIVTAPGEILPEYVIGRHASVAPYSERTGGEYEDAHFPAMPSIAANSGKRDTFVFGLANHELGYMVPASDTLPLYETEHPNYYEESVSTGKHYGDTVGNKILEMLGAEERFSDDPTHP

pLDDT: mean 89.53, std 13.8, range [39.91, 98.44]